Protein AF-A0A530ZNZ6-F1 (afdb_monomer_lite)

pLDDT: mean 83.2, std 12.83, range [51.09, 98.0]

Sequence (90 aa):
MRDKINFVPPELGPLNVAPRKAQPMHGDDHWYSKPWYEVPRDNPALPEVYTYTDAISYDPGDEVVFHSSTTAPNWTLEIYRDGHEPETVH

Secondary structure (DSSP, 8-state):
---------GGGS-TT-S----EEPPTT--GGGSTT-EE--S-TTS--EEEEESSS---TT----EEEEESSSS-----EE-SSS-EE--

Foldseek 3Di:
DDPDDPDDPPVRDDPPPDDDDEDEDDPPDDCVNCVPHYDHHPDLVDKDKDKDWPDPDDDPPDDTDIDMDMSDPDDDDWDWDDDPDIDTDD

Radius of gyration: 21.62 Å; chains: 1; bounding box: 41×34×68 Å

Structure (mmCIF, N/CA/C/O backbone):
data_AF-A0A530ZNZ6-F1
#
_entry.id   AF-A0A530ZNZ6-F1
#
loop_
_atom_site.group_PDB
_atom_site.id
_atom_site.type_symbol
_atom_site.label_atom_id
_atom_site.label_alt_id
_atom_site.label_comp_id
_atom_site.label_asym_id
_atom_site.label_entity_id
_atom_site.label_seq_id
_atom_site.pdbx_PDB_ins_code
_atom_site.Cartn_x
_atom_site.Cartn_y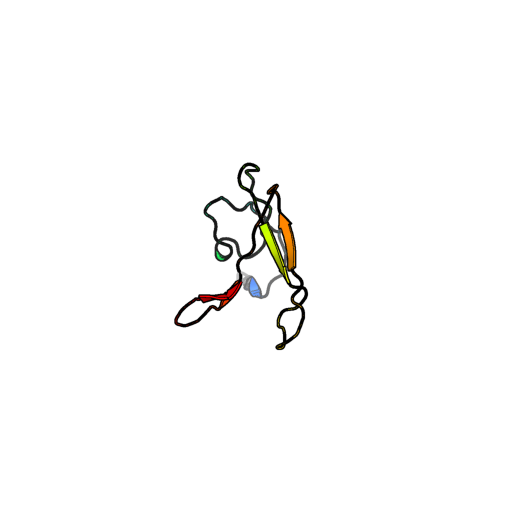
_atom_site.Cartn_z
_atom_site.occupancy
_atom_site.B_iso_or_equiv
_atom_site.auth_seq_id
_atom_site.auth_comp_id
_atom_site.auth_asym_id
_atom_site.auth_atom_id
_atom_site.pdbx_PDB_model_num
ATOM 1 N N . MET A 1 1 ? 16.953 -16.664 -54.260 1.00 51.09 1 MET A N 1
ATOM 2 C CA . MET A 1 1 ? 15.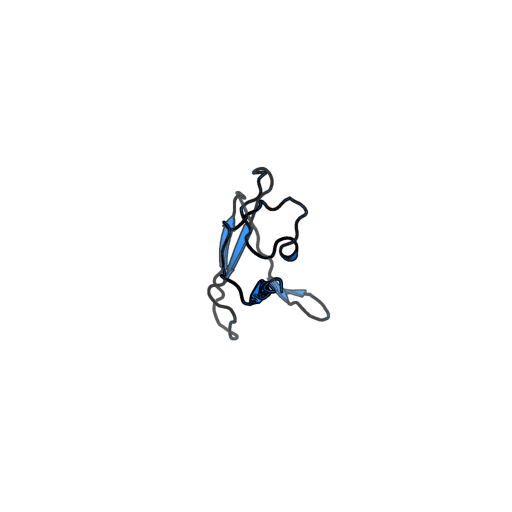858 -16.607 -53.267 1.00 51.09 1 MET A CA 1
ATOM 3 C C . MET A 1 1 ? 16.434 -15.986 -52.009 1.00 51.09 1 MET A C 1
ATOM 5 O O . MET A 1 1 ? 17.464 -16.463 -51.567 1.00 51.09 1 MET A O 1
ATOM 9 N N . ARG A 1 2 ? 15.878 -14.874 -51.511 1.00 54.62 2 ARG A N 1
ATOM 10 C CA . ARG A 1 2 ? 16.312 -14.293 -50.229 1.00 54.62 2 ARG A CA 1
ATOM 11 C C . ARG A 1 2 ? 15.713 -15.141 -49.109 1.00 54.62 2 ARG A C 1
ATOM 13 O O . ARG A 1 2 ? 14.497 -15.336 -49.122 1.00 54.62 2 ARG A O 1
ATOM 20 N N . ASP A 1 3 ? 16.548 -15.630 -48.197 1.00 62.06 3 ASP A N 1
ATOM 21 C CA . ASP A 1 3 ? 16.093 -16.280 -46.969 1.00 62.06 3 ASP A CA 1
ATOM 22 C C . ASP A 1 3 ? 15.153 -15.327 -46.231 1.00 62.06 3 ASP A C 1
ATOM 24 O O . ASP A 1 3 ? 15.511 -14.194 -45.898 1.00 62.06 3 ASP A O 1
ATOM 28 N N . LYS A 1 4 ? 13.904 -15.759 -46.044 1.00 63.97 4 LYS A N 1
ATOM 29 C CA . LYS A 1 4 ? 12.951 -15.029 -45.215 1.00 63.97 4 LYS A CA 1
ATOM 30 C C . LYS A 1 4 ? 13.406 -15.211 -43.775 1.00 63.97 4 LYS A C 1
ATOM 32 O O . LYS A 1 4 ? 13.400 -16.328 -43.269 1.00 63.97 4 LYS A O 1
ATOM 37 N N . ILE A 1 5 ? 13.803 -14.121 -43.127 1.00 72.75 5 ILE A N 1
ATOM 38 C CA . ILE A 1 5 ? 14.023 -14.116 -41.682 1.00 72.75 5 ILE A CA 1
ATOM 39 C C . ILE A 1 5 ? 12.704 -14.559 -41.039 1.00 72.75 5 ILE A C 1
ATOM 41 O O . ILE A 1 5 ? 11.670 -13.923 -41.254 1.00 72.75 5 ILE A O 1
ATOM 45 N N . ASN A 1 6 ? 12.728 -15.671 -40.302 1.00 78.94 6 ASN A N 1
ATOM 46 C CA . ASN A 1 6 ? 11.574 -16.130 -39.539 1.00 78.94 6 ASN A CA 1
ATOM 47 C C . ASN A 1 6 ? 11.290 -15.092 -38.449 1.00 78.94 6 ASN A C 1
ATOM 49 O O . ASN A 1 6 ? 12.059 -14.957 -37.500 1.00 78.94 6 ASN A O 1
ATOM 53 N N . PHE A 1 7 ? 10.215 -14.323 -38.617 1.00 81.50 7 PHE A N 1
ATOM 54 C CA . PHE A 1 7 ? 9.737 -13.402 -37.594 1.00 81.50 7 PHE A CA 1
ATOM 55 C C . PHE A 1 7 ? 9.323 -14.208 -36.360 1.00 81.50 7 PHE A C 1
ATOM 57 O O . PHE A 1 7 ? 8.463 -15.082 -36.454 1.00 81.50 7 PHE A O 1
ATOM 64 N N . VAL A 1 8 ? 9.938 -13.909 -35.217 1.00 82.31 8 VAL A N 1
ATOM 65 C CA . VAL A 1 8 ? 9.494 -14.400 -33.912 1.00 82.31 8 VAL A CA 1
ATOM 66 C C . VAL A 1 8 ? 8.807 -13.231 -33.213 1.00 82.31 8 VAL A C 1
ATOM 68 O O . VAL A 1 8 ? 9.456 -12.201 -33.006 1.00 82.31 8 VAL A O 1
ATOM 71 N N . PRO A 1 9 ? 7.513 -13.353 -32.880 1.00 77.25 9 PRO A N 1
ATOM 72 C CA . PRO A 1 9 ? 6.813 -12.328 -32.126 1.00 77.25 9 PRO A CA 1
ATOM 73 C C . PRO A 1 9 ? 7.507 -12.048 -30.780 1.00 77.25 9 PRO A C 1
ATOM 75 O O . PRO A 1 9 ? 8.007 -12.993 -30.159 1.00 77.25 9 PRO A O 1
ATOM 78 N N . PRO A 1 10 ? 7.553 -10.788 -30.308 1.00 76.38 10 PRO A N 1
ATOM 79 C CA . PRO A 1 10 ? 8.232 -10.420 -29.063 1.00 76.38 10 PRO A CA 1
ATOM 80 C C . PRO A 1 10 ? 7.808 -11.246 -27.839 1.00 76.38 10 PRO A C 1
ATOM 82 O O . PRO A 1 10 ? 8.636 -11.532 -26.981 1.00 76.38 10 PRO A O 1
ATOM 85 N N . GLU A 1 11 ? 6.547 -11.672 -27.779 1.00 78.50 11 GLU A N 1
ATOM 86 C CA . GLU A 1 11 ? 5.971 -12.493 -26.710 1.00 78.50 11 GLU A CA 1
ATOM 87 C C . GLU A 1 11 ? 6.504 -13.936 -26.660 1.00 78.50 11 GLU A C 1
ATOM 89 O O . GLU A 1 11 ? 6.420 -14.582 -25.618 1.00 78.50 11 GLU A O 1
ATOM 94 N N . LEU A 1 12 ? 7.077 -14.436 -27.761 1.00 81.81 12 LEU A N 1
ATOM 95 C CA . LEU A 1 12 ? 7.726 -15.752 -27.853 1.00 81.81 12 LEU A CA 1
ATOM 96 C C . LEU A 1 12 ? 9.260 -15.646 -27.889 1.00 81.81 12 LEU A C 1
ATOM 98 O O . LEU A 1 12 ? 9.956 -16.656 -28.014 1.00 81.81 12 LEU A O 1
ATOM 102 N N . GLY A 1 13 ? 9.789 -14.423 -27.824 1.00 80.00 13 GLY A N 1
ATOM 103 C CA . GLY A 1 13 ? 11.215 -14.136 -27.809 1.00 80.00 13 GLY A CA 1
ATOM 104 C C . GLY A 1 13 ? 11.830 -14.183 -26.403 1.00 80.00 13 GLY A C 1
ATOM 105 O O . GLY A 1 13 ? 11.146 -14.438 -25.410 1.00 80.00 13 GLY A O 1
ATOM 106 N N . PRO A 1 14 ? 13.144 -13.928 -26.287 1.00 79.50 14 PRO A N 1
ATOM 107 C CA . PRO A 1 14 ? 13.821 -13.860 -24.997 1.00 79.50 14 PRO A CA 1
ATOM 108 C C . PRO A 1 14 ? 13.214 -12.780 -24.086 1.00 79.50 14 PRO A C 1
ATOM 110 O O . PRO A 1 14 ? 13.037 -11.629 -24.487 1.00 79.50 14 PRO A O 1
ATOM 113 N N . LEU A 1 15 ? 12.925 -13.149 -22.839 1.00 78.81 15 LEU A N 1
ATOM 114 C CA . LEU A 1 15 ? 12.370 -12.244 -21.830 1.00 78.81 15 LEU A CA 1
ATOM 115 C C . LEU A 1 15 ? 13.473 -11.376 -21.193 1.00 78.81 15 LEU A C 1
ATOM 117 O O . LEU A 1 15 ? 14.627 -11.788 -21.115 1.00 78.81 15 LEU A O 1
ATOM 121 N N . ASN A 1 16 ? 13.109 -10.190 -20.684 1.00 74.38 16 ASN A N 1
ATOM 122 C CA . ASN A 1 16 ? 14.001 -9.266 -19.952 1.00 74.38 16 ASN A CA 1
ATOM 123 C C . ASN A 1 16 ? 15.282 -8.841 -20.710 1.00 74.38 16 ASN A C 1
ATOM 125 O O . ASN A 1 16 ? 16.336 -8.648 -20.109 1.00 74.38 16 ASN A O 1
ATOM 129 N N . VAL A 1 17 ? 15.196 -8.657 -22.029 1.00 79.81 17 VAL A N 1
ATOM 130 C CA . VAL A 1 17 ? 16.327 -8.265 -22.900 1.00 79.81 17 VAL A CA 1
ATOM 131 C C . VAL A 1 17 ? 16.885 -6.854 -22.665 1.00 79.81 17 VAL A C 1
ATOM 133 O O . VAL A 1 17 ? 17.958 -6.535 -23.171 1.00 79.81 17 VAL A O 1
ATOM 136 N N . ALA A 1 18 ? 16.192 -6.004 -21.906 1.00 76.00 18 ALA A N 1
ATOM 137 C CA . ALA A 1 18 ? 16.653 -4.665 -21.551 1.00 76.00 18 ALA A CA 1
ATOM 138 C C . ALA A 1 18 ? 16.482 -4.408 -20.044 1.00 76.00 18 ALA A C 1
ATOM 140 O O . ALA A 1 18 ? 15.583 -4.993 -19.429 1.00 76.00 18 ALA A O 1
ATOM 141 N N . PRO A 1 19 ? 17.297 -3.514 -19.447 1.00 74.44 19 PRO A N 1
ATOM 142 C CA . PRO A 1 19 ? 17.105 -3.085 -18.068 1.00 74.44 19 PRO A CA 1
ATOM 143 C C . PRO A 1 19 ? 15.680 -2.580 -17.834 1.00 74.44 19 PRO A C 1
ATOM 145 O O . PRO A 1 19 ? 15.124 -1.843 -18.655 1.00 74.44 19 PRO A O 1
ATOM 148 N N . ARG A 1 20 ? 15.095 -2.962 -16.694 1.00 68.06 20 ARG A N 1
ATOM 149 C CA . ARG A 1 20 ? 13.780 -2.464 -16.283 1.00 68.06 20 ARG A CA 1
ATOM 150 C C . ARG A 1 20 ? 13.853 -0.952 -16.095 1.00 68.06 20 ARG A C 1
ATOM 152 O O . ARG A 1 20 ? 14.733 -0.451 -15.399 1.00 68.06 20 ARG A O 1
ATOM 159 N N . LYS A 1 21 ? 12.921 -0.229 -16.711 1.00 67.56 21 LYS A N 1
ATOM 160 C CA . LYS A 1 21 ? 12.759 1.208 -16.491 1.00 67.56 21 LYS A CA 1
ATOM 161 C C . LYS A 1 21 ? 11.833 1.395 -15.295 1.00 67.56 21 LYS A C 1
ATOM 163 O O . LYS A 1 21 ? 10.632 1.192 -15.427 1.00 67.56 21 LYS A O 1
ATOM 168 N N . ALA A 1 22 ? 12.400 1.749 -14.150 1.00 70.00 22 ALA A N 1
ATOM 169 C CA . ALA A 1 22 ? 11.638 2.327 -13.052 1.00 70.00 22 ALA A CA 1
ATOM 170 C C . ALA A 1 22 ? 11.495 3.835 -13.307 1.00 70.00 22 ALA A C 1
ATOM 172 O O . ALA A 1 22 ? 12.441 4.465 -13.788 1.00 70.00 22 ALA A O 1
ATOM 173 N N . GLN A 1 23 ? 10.322 4.405 -13.039 1.00 69.44 23 GLN A N 1
ATOM 174 C CA . GLN A 1 23 ? 10.084 5.843 -13.170 1.00 69.44 23 GLN A CA 1
ATOM 175 C C . GLN A 1 23 ? 9.434 6.368 -11.892 1.00 69.44 23 GLN A C 1
ATOM 177 O O . GLN A 1 23 ? 8.511 5.715 -11.407 1.00 69.44 23 GLN A O 1
ATOM 182 N N . PRO A 1 24 ? 9.868 7.532 -11.372 1.00 72.62 24 PRO A N 1
ATOM 183 C CA . PRO A 1 24 ? 9.172 8.194 -10.277 1.00 72.62 24 PRO A CA 1
ATOM 184 C C . PRO A 1 24 ? 7.698 8.411 -10.597 1.00 72.62 24 PRO A C 1
ATOM 186 O O . PRO A 1 24 ? 7.326 8.671 -11.750 1.00 72.62 24 PRO A O 1
ATOM 189 N N . MET A 1 25 ? 6.866 8.295 -9.567 1.00 70.12 25 MET A N 1
ATOM 190 C CA . MET A 1 25 ? 5.496 8.782 -9.630 1.00 70.12 25 MET A CA 1
ATOM 191 C C . MET A 1 25 ? 5.482 10.296 -9.438 1.00 70.12 25 MET A C 1
ATOM 193 O O . MET A 1 25 ? 6.258 10.838 -8.651 1.00 70.12 25 MET A O 1
ATOM 197 N N . HIS A 1 26 ? 4.587 10.976 -10.142 1.00 74.38 26 HIS A N 1
ATOM 198 C CA . HIS A 1 26 ? 4.272 12.376 -9.890 1.00 74.38 26 HIS A CA 1
ATOM 199 C C . HIS A 1 26 ? 3.049 12.512 -8.977 1.00 74.38 26 HIS A C 1
ATOM 201 O O . HIS A 1 26 ? 2.370 11.537 -8.648 1.00 74.38 26 HIS A O 1
ATOM 207 N N . GLY A 1 27 ? 2.791 13.742 -8.527 1.00 69.75 27 GLY A N 1
ATOM 208 C CA . GLY A 1 27 ? 1.708 14.075 -7.599 1.00 69.75 27 GLY A CA 1
ATOM 209 C C . GLY A 1 27 ? 0.324 13.589 -8.039 1.00 69.75 27 GLY A C 1
ATOM 210 O O . GLY A 1 27 ? -0.492 13.191 -7.208 1.00 69.75 27 GLY A O 1
ATOM 211 N N . ASP A 1 28 ? 0.117 13.618 -9.349 1.00 77.69 28 ASP A N 1
ATOM 212 C CA . ASP A 1 28 ? -1.103 13.373 -10.108 1.00 77.69 28 ASP A CA 1
ATOM 213 C C . ASP A 1 28 ? -1.165 11.982 -10.761 1.00 77.69 28 ASP A C 1
ATOM 215 O O . ASP A 1 28 ? -2.171 11.642 -11.384 1.00 77.69 28 ASP A O 1
ATOM 219 N N . ASP A 1 29 ? -0.131 11.152 -10.593 1.00 72.94 29 ASP A N 1
ATOM 220 C CA . ASP A 1 29 ? -0.139 9.774 -11.081 1.00 72.94 29 ASP A CA 1
ATOM 221 C C . ASP A 1 29 ? -1.008 8.881 -10.174 1.00 72.94 29 ASP A C 1
ATOM 223 O O . ASP A 1 29 ? -0.793 8.792 -8.964 1.00 72.94 29 ASP A O 1
ATOM 227 N N . HIS A 1 30 ? -1.960 8.159 -10.772 1.00 67.94 30 HIS A N 1
ATOM 228 C CA . HIS A 1 30 ? -2.677 7.047 -10.128 1.00 67.94 30 HIS A CA 1
ATOM 229 C C . HIS A 1 30 ? -1.856 5.743 -10.222 1.00 67.94 30 HIS A C 1
ATOM 231 O O . HIS A 1 30 ? -1.133 5.572 -11.203 1.00 67.94 30 HIS A O 1
ATOM 237 N N . TRP A 1 31 ? -2.034 4.781 -9.304 1.00 59.25 31 TRP A N 1
ATOM 238 C CA . TRP A 1 31 ? -1.356 3.461 -9.310 1.00 59.25 31 TRP A CA 1
ATOM 239 C C . TRP A 1 31 ? -1.439 2.735 -10.675 1.00 59.25 31 TRP A C 1
ATOM 241 O O . TRP A 1 31 ? -0.463 2.207 -11.206 1.00 59.25 31 TRP A O 1
ATOM 251 N N . TYR A 1 32 ? -2.603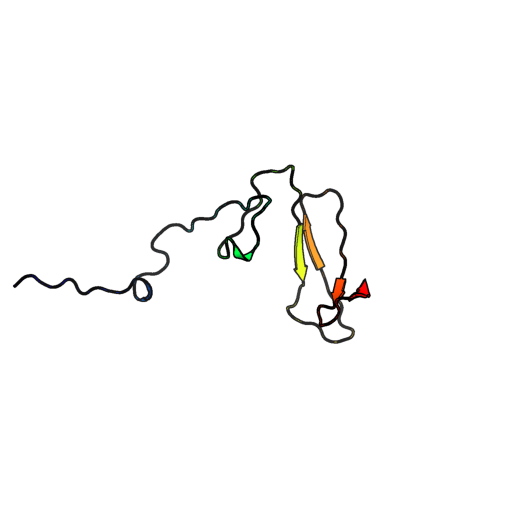 2.790 -11.335 1.00 64.31 32 TY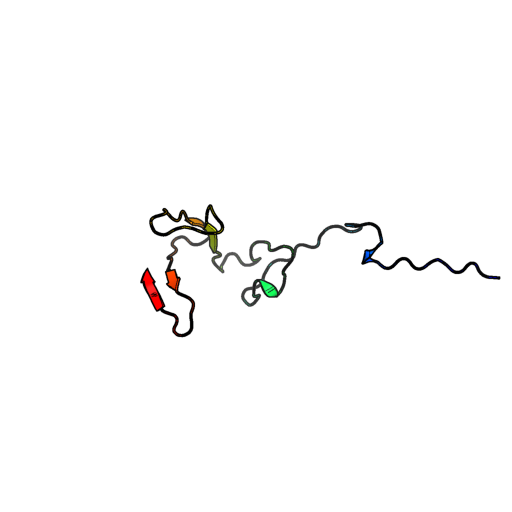R A N 1
ATOM 252 C CA . TYR A 1 32 ? -2.801 2.237 -12.692 1.00 64.31 32 TYR A CA 1
ATOM 253 C C . TYR A 1 32 ? -2.035 2.953 -13.817 1.00 64.31 32 TYR A C 1
ATOM 255 O O . TYR A 1 32 ? -1.954 2.421 -14.923 1.00 64.31 32 TYR A O 1
ATOM 263 N N . SER A 1 33 ? -1.479 4.139 -13.573 1.00 69.69 33 SER A N 1
ATOM 264 C CA . SER A 1 33 ? -0.773 4.922 -14.598 1.00 69.69 33 SER A CA 1
ATOM 265 C C . SER A 1 33 ? 0.585 4.304 -14.934 1.00 69.69 33 SER A C 1
ATOM 267 O O . SER A 1 33 ? 1.059 4.428 -16.064 1.00 69.69 33 SER A O 1
ATOM 269 N N . LYS A 1 34 ? 1.210 3.614 -13.968 1.00 69.00 34 LYS A N 1
ATOM 270 C CA . LYS A 1 34 ? 2.540 3.000 -14.101 1.00 69.00 34 LYS A CA 1
ATOM 271 C C . LYS A 1 34 ? 2.574 1.620 -13.415 1.00 69.00 34 LYS A C 1
ATOM 273 O O . LYS A 1 34 ? 3.331 1.422 -12.471 1.00 69.00 34 LYS A O 1
ATOM 278 N N . PRO A 1 35 ? 1.823 0.625 -13.926 1.00 59.34 35 PRO A N 1
ATOM 279 C CA . PRO A 1 35 ? 1.467 -0.601 -13.197 1.00 59.34 35 PRO A CA 1
ATOM 280 C C . PRO A 1 35 ? 2.619 -1.586 -12.944 1.00 59.34 35 PRO A C 1
ATOM 282 O O . PRO A 1 35 ? 2.380 -2.684 -12.450 1.00 59.34 35 PRO A O 1
ATOM 285 N N . TRP A 1 36 ? 3.856 -1.241 -13.315 1.00 55.91 36 TRP A N 1
ATOM 286 C CA . TRP A 1 36 ? 4.947 -2.208 -13.328 1.00 55.91 36 TRP A CA 1
ATOM 287 C C . TRP A 1 36 ? 6.008 -1.977 -12.263 1.00 55.91 36 TRP A C 1
ATOM 289 O O . TRP A 1 36 ? 6.420 -2.980 -11.700 1.00 55.91 36 TRP A O 1
ATOM 299 N N . TYR A 1 37 ? 6.419 -0.747 -11.924 1.00 61.00 37 TYR A N 1
ATOM 300 C CA . TYR A 1 37 ? 7.419 -0.510 -10.867 1.00 61.00 37 TYR A CA 1
ATOM 301 C C . TYR A 1 37 ? 7.323 0.926 -10.339 1.00 61.00 37 TYR A C 1
ATOM 303 O O . TYR A 1 37 ? 7.834 1.851 -10.976 1.00 61.00 37 TYR A O 1
ATOM 311 N N . GLU A 1 38 ? 6.684 1.101 -9.185 1.00 63.16 38 GLU A N 1
ATOM 312 C CA . GLU A 1 38 ? 6.679 2.373 -8.463 1.00 63.16 38 GLU A CA 1
ATOM 313 C C . GLU A 1 38 ? 8.019 2.597 -7.755 1.00 63.16 38 GLU A C 1
ATOM 315 O O . GLU A 1 38 ? 8.643 1.664 -7.241 1.00 63.16 38 GLU A O 1
ATOM 320 N N . VAL A 1 39 ? 8.478 3.845 -7.745 1.00 71.31 39 VAL A N 1
ATOM 321 C CA . VAL A 1 39 ? 9.537 4.323 -6.848 1.00 71.31 39 VAL A CA 1
ATOM 322 C C . VAL A 1 39 ? 9.008 5.561 -6.129 1.00 71.31 39 VAL A C 1
ATOM 324 O O . VAL A 1 39 ? 8.124 6.220 -6.691 1.00 71.31 39 VAL A O 1
ATOM 327 N N . PRO A 1 40 ? 9.548 5.893 -4.938 1.00 72.06 40 PRO A N 1
ATOM 328 C CA . PRO A 1 40 ? 9.155 7.095 -4.215 1.00 72.06 40 PRO A CA 1
ATOM 329 C C . PRO A 1 40 ? 9.129 8.323 -5.122 1.00 72.06 40 PRO A C 1
ATOM 331 O O . PRO A 1 40 ? 9.942 8.443 -6.052 1.00 72.06 40 PRO A O 1
ATOM 334 N N . ARG A 1 41 ? 8.189 9.227 -4.850 1.00 76.06 41 ARG A N 1
ATOM 335 C CA . ARG A 1 41 ? 8.054 10.487 -5.586 1.00 76.06 41 ARG A CA 1
ATOM 336 C C . ARG A 1 41 ? 9.373 11.261 -5.543 1.00 76.06 41 ARG A C 1
ATOM 338 O O . ARG A 1 41 ? 10.111 11.242 -4.559 1.00 76.06 41 ARG A O 1
ATOM 345 N N . ASP A 1 42 ? 9.668 11.983 -6.619 1.00 78.75 42 ASP A N 1
ATOM 346 C CA . ASP A 1 42 ? 10.883 12.803 -6.723 1.00 78.75 42 ASP A CA 1
ATOM 347 C C . ASP A 1 42 ? 10.831 14.077 -5.860 1.00 78.75 42 ASP A C 1
ATOM 349 O O . ASP A 1 42 ? 11.862 14.701 -5.599 1.00 78.75 42 ASP A O 1
ATOM 353 N N . ASN A 1 43 ? 9.638 14.451 -5.389 1.00 84.06 43 ASN A N 1
ATOM 354 C CA . ASN A 1 43 ? 9.408 15.611 -4.544 1.00 84.06 43 ASN A CA 1
ATOM 355 C C . ASN A 1 43 ? 9.203 15.220 -3.064 1.00 84.06 43 ASN A C 1
ATOM 357 O O . ASN A 1 43 ? 8.101 14.805 -2.698 1.00 84.06 43 ASN A O 1
ATOM 361 N N . PRO A 1 44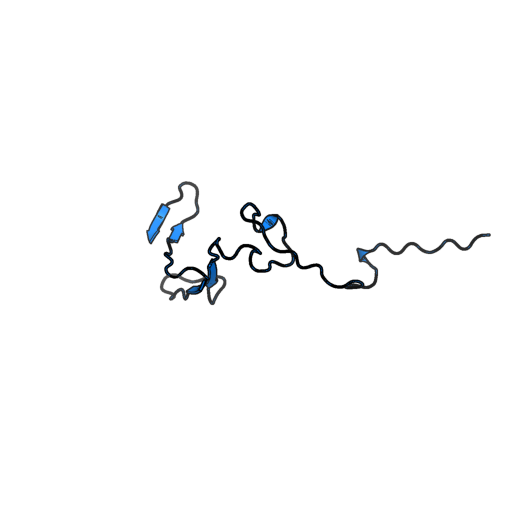 ? 10.190 15.459 -2.178 1.00 82.44 44 PRO A N 1
ATOM 362 C CA . PRO A 1 44 ? 10.093 15.113 -0.759 1.00 82.44 44 PRO A CA 1
ATOM 363 C C . PRO A 1 44 ? 9.099 15.980 0.030 1.00 82.44 44 PRO A C 1
ATOM 365 O O . PRO A 1 44 ? 8.791 15.660 1.175 1.00 82.44 44 PRO A O 1
ATOM 368 N N . ALA A 1 45 ? 8.601 17.085 -0.541 1.00 87.69 45 ALA A N 1
ATOM 369 C CA . ALA A 1 45 ? 7.559 17.895 0.090 1.00 87.69 45 ALA A CA 1
ATOM 370 C C . ALA A 1 45 ? 6.166 17.248 -0.002 1.00 87.69 45 ALA A C 1
ATOM 372 O O . ALA A 1 45 ? 5.241 17.701 0.672 1.00 87.69 45 ALA A O 1
ATOM 373 N N . LEU A 1 46 ? 6.002 16.214 -0.836 1.00 86.75 46 LEU A N 1
ATOM 374 C CA . LEU A 1 46 ? 4.776 15.431 -0.920 1.00 86.75 46 LEU A CA 1
ATOM 375 C C . LEU A 1 46 ? 4.923 14.199 -0.019 1.00 86.75 46 LEU A C 1
ATOM 377 O O . LEU A 1 46 ? 5.707 13.311 -0.355 1.00 86.75 46 LEU A O 1
ATOM 381 N N . PRO A 1 47 ? 4.208 14.125 1.118 1.00 88.56 47 PRO A N 1
ATOM 382 C CA . PRO A 1 47 ? 4.260 12.943 1.958 1.00 88.56 47 PRO A CA 1
ATOM 383 C C . PRO A 1 47 ? 3.693 11.737 1.209 1.00 88.56 47 PRO A C 1
ATOM 385 O O . PRO A 1 47 ? 2.694 11.838 0.495 1.00 88.56 47 PRO A O 1
ATOM 388 N N . GLU A 1 48 ? 4.326 10.591 1.413 1.00 88.25 48 GLU A N 1
ATOM 389 C CA . GLU A 1 48 ? 3.889 9.310 0.871 1.00 88.25 48 GLU A CA 1
ATOM 390 C C . GLU A 1 48 ? 3.548 8.371 2.022 1.00 88.25 48 GLU A C 1
ATOM 392 O O . GLU A 1 48 ? 4.170 8.424 3.088 1.00 88.25 48 GLU A O 1
ATOM 397 N N . VAL A 1 49 ? 2.562 7.506 1.810 1.00 89.44 49 VAL A N 1
ATOM 398 C CA . VAL A 1 49 ? 2.202 6.436 2.736 1.00 89.44 49 VAL A CA 1
ATOM 399 C C . VAL A 1 49 ? 1.996 5.158 1.939 1.00 89.44 49 VAL A C 1
ATOM 401 O O . VAL A 1 49 ? 1.254 5.135 0.961 1.00 89.44 49 VAL A O 1
ATOM 404 N N . TYR A 1 50 ? 2.683 4.104 2.359 1.00 88.75 50 TYR A N 1
ATOM 405 C CA . TYR A 1 50 ? 2.536 2.760 1.824 1.00 88.75 50 TYR A CA 1
ATOM 406 C C . TYR A 1 50 ? 2.051 1.880 2.963 1.00 88.75 50 TYR A C 1
ATOM 408 O O . TYR A 1 50 ? 2.764 1.713 3.954 1.00 88.75 50 TYR A O 1
ATOM 416 N N . THR A 1 51 ? 0.846 1.339 2.821 1.00 92.56 51 THR A N 1
ATOM 417 C CA . THR A 1 51 ? 0.198 0.524 3.847 1.00 92.56 51 THR A CA 1
ATOM 418 C C . THR A 1 51 ? -0.300 -0.767 3.226 1.00 92.56 51 THR A C 1
ATOM 420 O O . THR A 1 51 ? -0.962 -0.752 2.191 1.00 92.56 51 THR A O 1
ATOM 423 N N . TYR A 1 52 ? 0.023 -1.885 3.862 1.00 94.31 52 TYR A N 1
ATOM 424 C CA . TYR A 1 52 ? -0.472 -3.204 3.494 1.00 94.31 52 TYR A CA 1
ATOM 425 C C . TYR A 1 52 ? -0.778 -4.012 4.749 1.00 94.31 52 TYR A C 1
ATOM 427 O O . TYR A 1 52 ? -0.414 -3.631 5.864 1.00 94.31 52 TYR A O 1
ATOM 435 N N . THR A 1 53 ? -1.458 -5.127 4.543 1.00 97.12 53 THR A N 1
ATOM 436 C CA . THR A 1 53 ? -1.846 -6.063 5.588 1.00 97.12 53 THR A CA 1
ATOM 437 C C . THR A 1 53 ? -1.020 -7.344 5.500 1.00 97.12 53 THR A C 1
ATOM 439 O O . THR A 1 53 ? -0.463 -7.668 4.449 1.00 97.12 53 THR A O 1
ATOM 442 N N . ASP A 1 54 ? -0.899 -8.073 6.605 1.00 97.31 54 ASP A N 1
ATOM 443 C CA . ASP A 1 54 ? -0.108 -9.308 6.678 1.00 97.31 54 ASP A CA 1
ATOM 444 C C . ASP A 1 54 ? -0.755 -10.506 5.953 1.00 97.31 54 ASP A C 1
ATOM 446 O O . ASP A 1 54 ? -0.074 -11.484 5.636 1.00 97.31 54 ASP A O 1
ATOM 450 N N . ALA A 1 55 ? -2.043 -10.401 5.611 1.00 96.94 55 ALA A N 1
ATOM 451 C CA . ALA A 1 55 ? -2.788 -11.367 4.816 1.00 96.94 55 ALA A CA 1
ATOM 452 C C . ALA A 1 55 ? -3.660 -10.694 3.741 1.00 96.94 55 ALA A C 1
ATOM 454 O O . ALA A 1 55 ? -3.942 -9.495 3.780 1.00 96.94 55 ALA A O 1
ATOM 455 N N . ILE A 1 56 ? -4.096 -11.497 2.762 1.00 96.19 56 ILE A N 1
ATOM 456 C CA . ILE A 1 56 ? -4.972 -11.064 1.656 1.00 96.19 56 ILE A CA 1
ATOM 457 C C . ILE A 1 56 ? -6.446 -10.990 2.092 1.00 96.19 56 ILE A C 1
ATOM 459 O O . ILE A 1 56 ? -7.218 -10.217 1.531 1.00 96.19 56 ILE A O 1
ATOM 463 N N . SER A 1 57 ? -6.851 -11.804 3.067 1.00 96.31 57 SER A N 1
ATOM 464 C CA . SER A 1 57 ? -8.233 -11.914 3.539 1.00 96.31 57 SER A CA 1
ATOM 465 C C . SER A 1 57 ? -8.272 -12.378 4.991 1.00 96.31 57 SER A C 1
ATOM 467 O O . SER A 1 57 ? -7.376 -13.108 5.413 1.00 96.31 57 SER A O 1
ATOM 469 N N . TYR A 1 58 ? -9.338 -12.007 5.696 1.00 96.88 58 TYR A N 1
ATOM 470 C CA . TYR A 1 58 ? -9.538 -12.246 7.125 1.00 96.88 58 TYR A CA 1
ATOM 471 C C . TYR A 1 58 ? -10.950 -12.784 7.372 1.00 96.88 58 TYR A C 1
ATOM 473 O O . TYR A 1 58 ? -11.898 -12.334 6.719 1.00 96.88 58 TYR A O 1
ATOM 481 N N . ASP A 1 59 ? -11.089 -13.713 8.314 1.00 98.00 59 ASP A N 1
ATOM 482 C CA . ASP A 1 59 ? -12.381 -14.168 8.822 1.00 98.00 59 ASP A CA 1
ATOM 483 C C . ASP A 1 59 ? -12.894 -13.231 9.938 1.00 98.00 59 ASP A C 1
ATOM 485 O O . ASP A 1 59 ? -12.130 -12.481 10.555 1.00 98.00 59 ASP A O 1
ATOM 489 N N . PRO A 1 60 ? -14.207 -13.234 10.239 1.00 96.69 60 PRO A N 1
ATOM 490 C CA . PRO A 1 60 ? -14.739 -12.449 11.346 1.00 96.69 60 PRO A CA 1
ATOM 491 C C . PRO A 1 60 ? -14.090 -12.822 12.686 1.00 96.69 60 PRO A C 1
ATOM 493 O O . PRO A 1 60 ? -14.182 -13.962 13.136 1.00 96.69 60 PRO A O 1
ATOM 496 N N . GLY A 1 61 ? -13.515 -11.824 13.358 1.00 96.75 61 GLY A N 1
ATOM 497 C CA . GLY A 1 61 ? -12.820 -11.995 14.637 1.00 96.75 61 GLY A CA 1
ATOM 498 C C . GLY A 1 61 ? -11.300 -12.093 14.516 1.00 96.75 61 GLY A C 1
ATOM 499 O O . GLY A 1 61 ? -10.632 -12.019 15.546 1.00 96.75 61 GLY A O 1
ATOM 500 N N . ASP A 1 62 ? -10.762 -12.198 13.299 1.00 97.88 62 ASP A N 1
ATOM 501 C CA . ASP A 1 62 ? -9.322 -12.109 13.073 1.00 97.88 62 ASP A CA 1
ATOM 502 C C . ASP A 1 62 ? -8.795 -10.699 13.376 1.00 97.88 62 ASP A C 1
ATOM 504 O O . ASP A 1 62 ? -9.476 -9.686 13.183 1.00 97.88 62 ASP A O 1
ATOM 508 N N . GLU A 1 63 ? -7.546 -10.636 13.834 1.00 96.81 63 GLU A N 1
ATOM 509 C CA . GLU A 1 63 ? -6.812 -9.382 13.971 1.00 96.81 63 GLU A CA 1
ATOM 510 C C . GLU A 1 63 ? -6.230 -8.975 12.614 1.00 96.81 63 GLU A C 1
ATOM 512 O O . GLU A 1 63 ? -5.513 -9.745 11.977 1.00 96.81 63 GLU A O 1
ATOM 517 N N . VAL A 1 64 ? -6.518 -7.746 12.182 1.00 96.38 64 VAL A N 1
ATOM 518 C CA . VAL A 1 64 ? -5.932 -7.162 10.970 1.00 96.38 64 VAL A CA 1
ATOM 519 C C . VAL A 1 64 ? -4.708 -6.340 11.361 1.00 96.38 64 VAL A C 1
ATOM 521 O O . VAL A 1 64 ? -4.838 -5.306 12.022 1.00 96.38 64 VAL A O 1
ATOM 524 N N . VAL A 1 65 ? -3.520 -6.772 10.934 1.00 96.81 65 VAL A N 1
ATOM 525 C CA . VAL A 1 65 ? -2.265 -6.061 11.209 1.00 96.81 65 VAL A CA 1
ATOM 526 C C . VAL A 1 65 ? -1.898 -5.170 10.027 1.00 96.81 65 VAL A C 1
ATOM 528 O O . VAL A 1 65 ? -1.686 -5.641 8.912 1.00 96.81 65 VAL A O 1
ATOM 531 N N . PHE A 1 66 ? -1.776 -3.866 10.282 1.00 96.00 66 PHE A N 1
ATOM 532 C CA . PHE A 1 66 ? -1.348 -2.888 9.283 1.00 96.00 66 PHE A CA 1
ATOM 533 C C . PHE A 1 66 ? 0.156 -2.623 9.379 1.00 96.00 66 PHE A C 1
ATOM 535 O O . PHE A 1 66 ? 0.670 -2.178 10.408 1.00 96.00 66 PHE A O 1
ATOM 542 N N . HIS A 1 67 ? 0.857 -2.823 8.268 1.00 96.56 67 HIS A N 1
ATOM 543 C CA . HIS A 1 67 ? 2.247 -2.430 8.091 1.00 96.56 67 HIS A CA 1
ATOM 544 C C . HIS A 1 67 ? 2.309 -1.161 7.246 1.00 96.56 67 HIS A C 1
ATOM 546 O O . HIS A 1 67 ? 2.098 -1.202 6.034 1.00 96.56 67 HIS A O 1
ATOM 552 N N . SER A 1 68 ? 2.617 -0.035 7.892 1.00 94.31 68 SER A N 1
ATOM 553 C CA . SER A 1 68 ? 2.708 1.273 7.241 1.00 94.31 68 SER A CA 1
ATOM 554 C C . SER A 1 68 ? 4.138 1.804 7.241 1.00 94.31 68 SER A C 1
ATOM 556 O O . SER A 1 68 ? 4.825 1.785 8.263 1.00 94.31 68 SER A O 1
ATOM 558 N N . SER A 1 69 ? 4.569 2.341 6.105 1.00 93.44 69 SER A N 1
ATOM 559 C CA . SER A 1 69 ? 5.781 3.146 5.975 1.00 93.44 69 SER A CA 1
ATOM 560 C C . SER A 1 69 ? 5.409 4.496 5.379 1.00 93.44 69 SER A C 1
ATOM 562 O O . SER A 1 69 ? 4.704 4.560 4.372 1.00 93.44 69 SER A O 1
ATOM 564 N N . THR A 1 70 ? 5.841 5.583 6.014 1.00 92.75 70 THR A N 1
ATOM 565 C CA . THR A 1 70 ? 5.499 6.934 5.572 1.00 92.75 70 THR A CA 1
ATOM 566 C C . THR A 1 70 ? 6.646 7.909 5.785 1.00 92.75 70 THR A C 1
ATOM 568 O O . THR A 1 70 ? 7.445 7.759 6.710 1.00 92.75 70 THR A O 1
ATOM 571 N N . THR A 1 71 ? 6.713 8.921 4.921 1.00 92.56 71 THR A N 1
ATOM 572 C CA . THR A 1 71 ? 7.578 10.095 5.093 1.00 92.56 71 THR A CA 1
ATOM 573 C C . THR A 1 71 ? 6.908 11.202 5.913 1.00 92.56 71 THR A C 1
ATOM 575 O O . THR A 1 71 ? 7.565 12.178 6.278 1.00 92.56 71 THR A O 1
ATOM 578 N N . ALA A 1 72 ? 5.615 11.069 6.231 1.00 92.94 72 ALA A N 1
ATOM 579 C CA . ALA A 1 72 ? 4.884 12.028 7.045 1.00 92.94 72 ALA A CA 1
ATOM 580 C C . ALA A 1 72 ? 5.234 11.885 8.540 1.00 92.94 72 ALA A C 1
ATOM 582 O O . ALA A 1 72 ? 5.388 10.769 9.036 1.00 92.94 72 ALA A O 1
ATOM 583 N N . PRO A 1 73 ? 5.295 12.992 9.304 1.00 93.31 73 PRO A N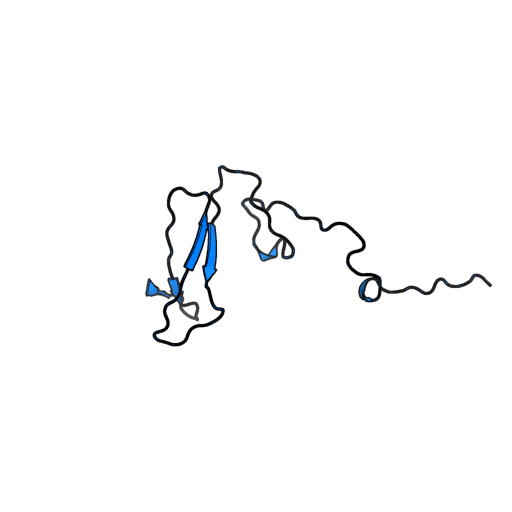 1
ATOM 584 C CA . PRO A 1 73 ? 5.520 12.932 10.749 1.00 93.31 73 PRO A CA 1
ATOM 585 C C . PRO A 1 73 ? 4.331 12.330 11.511 1.00 93.31 73 PRO A C 1
ATOM 587 O O . PRO A 1 73 ? 4.511 11.804 12.603 1.00 93.31 73 PRO A O 1
ATOM 590 N N . ASN A 1 74 ? 3.123 12.429 10.950 1.00 94.62 74 ASN A N 1
ATOM 591 C CA . ASN A 1 74 ? 1.892 11.869 11.494 1.00 94.62 74 ASN A CA 1
ATOM 592 C C . ASN A 1 74 ? 1.036 11.351 10.338 1.00 94.62 74 ASN A C 1
ATOM 594 O O . ASN A 1 74 ? 1.050 11.937 9.254 1.00 94.62 74 ASN A O 1
ATOM 598 N N . TRP A 1 75 ? 0.266 10.297 10.588 1.00 94.56 75 TRP A N 1
ATOM 599 C CA . TRP A 1 75 ? -0.675 9.729 9.629 1.00 94.56 75 TRP A CA 1
ATOM 600 C C . TRP A 1 75 ? -1.917 9.213 10.356 1.00 94.56 75 TRP A C 1
ATOM 602 O O . TRP A 1 75 ? -1.879 8.947 11.560 1.00 94.56 75 TRP A O 1
ATOM 612 N N . THR A 1 76 ? -3.017 9.103 9.620 1.00 94.38 76 THR A N 1
ATOM 613 C CA . THR A 1 76 ? -4.293 8.559 10.092 1.00 94.38 76 THR A CA 1
ATOM 614 C C . THR A 1 76 ? -4.752 7.449 9.152 1.00 94.38 76 THR A C 1
ATOM 616 O O . THR A 1 76 ? -4.331 7.396 7.995 1.00 94.38 76 THR A O 1
ATOM 619 N N . LEU A 1 77 ? -5.609 6.565 9.655 1.00 94.19 77 LEU A N 1
ATOM 620 C CA . LEU A 1 77 ? -6.236 5.486 8.901 1.00 94.19 77 LEU A CA 1
ATOM 621 C C . LEU A 1 77 ? -7.741 5.565 9.123 1.00 94.19 77 LEU A C 1
ATOM 623 O O . LEU A 1 77 ? -8.169 5.675 10.267 1.00 94.19 77 LEU A O 1
ATOM 627 N N . GLU A 1 78 ? -8.501 5.482 8.039 1.00 95.19 78 GLU A N 1
ATOM 628 C CA . GLU A 1 78 ? -9.950 5.301 8.066 1.00 95.19 78 GLU A CA 1
ATOM 629 C C . GLU A 1 78 ? -10.268 4.016 7.307 1.00 95.19 78 GLU A C 1
ATOM 631 O O . GLU A 1 78 ? -9.690 3.748 6.247 1.00 95.19 78 GLU A O 1
ATOM 636 N N . ILE A 1 79 ? -11.174 3.212 7.852 1.00 93.81 79 ILE A N 1
ATOM 637 C CA . ILE A 1 79 ? -11.633 1.978 7.218 1.00 93.81 79 ILE A CA 1
ATOM 638 C C . ILE A 1 79 ? -13.067 2.211 6.775 1.00 93.81 79 ILE A C 1
ATOM 640 O O . ILE A 1 79 ? -13.932 2.532 7.589 1.00 93.81 79 ILE A O 1
ATOM 644 N N . TYR A 1 80 ? -13.336 2.014 5.487 1.00 95.44 80 TYR A N 1
ATOM 645 C CA . TYR A 1 80 ? -14.688 2.059 4.949 1.00 95.44 80 TYR A CA 1
ATOM 646 C C . TYR A 1 80 ? -15.049 0.738 4.283 1.00 95.44 80 TYR A C 1
ATOM 648 O O . TYR A 1 80 ? -14.214 0.057 3.684 1.00 95.44 80 TYR A O 1
ATOM 656 N N . ARG A 1 81 ? -16.322 0.371 4.398 1.00 94.75 81 ARG A N 1
ATOM 657 C CA . ARG A 1 81 ? -16.899 -0.737 3.652 1.00 94.75 81 ARG A CA 1
ATOM 658 C C . ARG A 1 81 ? -17.273 -0.232 2.269 1.00 94.75 81 ARG A C 1
ATOM 660 O O . ARG A 1 81 ? -18.175 0.593 2.137 1.00 94.75 81 ARG A O 1
ATOM 667 N N . ASP A 1 82 ? -16.589 -0.749 1.258 1.00 92.62 82 ASP A N 1
ATOM 668 C CA . ASP A 1 82 ? -16.952 -0.524 -0.137 1.00 92.62 82 ASP A CA 1
ATOM 669 C C . ASP A 1 82 ? -18.194 -1.361 -0.505 1.00 92.62 82 ASP A C 1
ATOM 671 O O . ASP A 1 82 ? -18.337 -2.515 -0.089 1.00 92.62 82 ASP A O 1
ATOM 675 N N . GLY A 1 83 ? -19.138 -0.768 -1.230 1.00 93.56 83 GLY A N 1
ATOM 676 C CA . GLY A 1 83 ? -20.457 -1.342 -1.498 1.00 93.56 83 GLY A CA 1
ATOM 677 C C . GLY A 1 83 ? -21.367 -0.376 -2.259 1.00 93.56 83 GLY A C 1
ATOM 678 O O . GLY A 1 83 ? -20.930 0.681 -2.701 1.00 93.56 83 GLY A O 1
ATOM 679 N N . HIS A 1 84 ? -22.652 -0.723 -2.421 1.00 95.00 84 HIS A N 1
ATOM 680 C CA . HIS A 1 84 ? -23.617 0.165 -3.097 1.00 95.00 84 HIS A CA 1
ATOM 681 C C . HIS A 1 84 ? -23.724 1.538 -2.413 1.00 95.00 84 HIS A C 1
ATOM 683 O O . HIS A 1 84 ? -23.832 2.558 -3.090 1.00 95.00 84 HIS A O 1
ATOM 689 N N . GLU A 1 85 ? -23.648 1.535 -1.082 1.00 96.25 85 GLU A N 1
ATOM 690 C CA . GLU A 1 85 ? -23.571 2.719 -0.234 1.00 96.25 85 GLU A CA 1
ATOM 691 C C . GLU A 1 85 ? -22.299 2.601 0.620 1.00 96.25 85 GLU A C 1
ATOM 693 O O . GLU A 1 85 ? -22.293 1.845 1.596 1.00 96.25 85 GLU A O 1
ATOM 698 N N . PRO A 1 86 ? -21.199 3.272 0.232 1.00 95.81 86 PRO A N 1
ATOM 699 C CA . PRO A 1 86 ? -19.969 3.265 1.012 1.00 95.81 86 PRO A CA 1
ATOM 700 C C . PRO A 1 86 ? -20.174 3.864 2.407 1.00 95.81 86 PRO A C 1
ATOM 702 O O . PRO A 1 86 ? -20.818 4.904 2.557 1.00 95.81 86 PRO A O 1
ATOM 705 N N . GLU A 1 87 ? -19.593 3.230 3.423 1.00 96.94 87 GLU A N 1
ATOM 706 C CA . GLU A 1 87 ? -19.745 3.630 4.827 1.00 96.94 87 GLU A CA 1
ATOM 707 C C . GLU A 1 87 ? -18.406 3.543 5.563 1.00 96.94 87 GLU A C 1
ATOM 709 O O . GLU A 1 87 ? -17.783 2.480 5.582 1.00 96.94 87 GLU A O 1
ATOM 714 N N . THR A 1 88 ? -17.978 4.637 6.199 1.00 96.25 88 THR A N 1
ATOM 715 C CA . THR A 1 88 ? -16.827 4.635 7.117 1.00 96.25 88 THR A CA 1
ATOM 716 C C . THR A 1 88 ? -17.204 3.927 8.413 1.00 96.25 88 THR A C 1
ATOM 718 O O . THR A 1 88 ? -18.171 4.308 9.070 1.00 96.25 88 THR A O 1
ATOM 721 N N . VAL A 1 89 ? -16.439 2.905 8.784 1.00 95.06 89 VAL A N 1
ATOM 722 C CA . VAL A 1 89 ? -16.718 2.035 9.935 1.00 95.06 89 VAL A CA 1
ATOM 723 C C . VAL A 1 89 ? -15.696 2.177 11.067 1.00 95.06 89 VAL A C 1
ATOM 725 O O . VAL A 1 89 ? -16.044 1.871 12.208 1.00 95.06 89 VAL A O 1
ATOM 728 N N . HIS A 1 90 ? -14.482 2.671 10.784 1.00 90.75 90 HIS A N 1
ATOM 729 C CA . HIS A 1 90 ? -13.430 2.947 11.773 1.00 90.75 90 HIS A CA 1
ATOM 730 C C . HIS A 1 90 ? -12.581 4.157 11.398 1.00 90.75 90 HIS A C 1
ATOM 732 O O . HIS A 1 90 ? -12.377 4.367 10.179 1.00 90.75 90 HIS A O 1
#